Protein AF-A0A699T9J9-F1 (afdb_monomer)

Sequence (147 aa):
MLPIDPTLLTPRHQGGPVYWIAEDETTNAVIGSVMGLNHQKAFNDPENGSSLWCLAVDPQCTRPGVGEVLVLKAAGLELPVQQLAGNADDNLAFLDEHQRVVVKPVDGEQGQGVAVDLRTIDDVQAAVERARQFDSRVLLESFHEGL

Radius of gyration: 19.1 Å; Cα contacts (8 Å, |Δi|>4): 261; chains: 1; bounding box: 40×27×59 Å

pLDDT: mean 89.14, std 6.98, range [49.84, 97.88]

InterPro domains:
  IPR016181 Acyl-CoA N-acyltransferase [SSF55729] (14-74)

Mean predicted aligned error: 7.3 Å

Nearest PDB structures (foldseek):
  8evy-assembly1_B  TM=8.316E-01  e=3.819E-04  Pseudomonas aeruginosa PAO1
  5d8d-assembly3_D  TM=7.985E-01  e=4.324E-04  Acinetobacter baumannii ACICU
  1kj9-assembly1_B  TM=7.378E-01  e=2.780E-03  Escherichia coli
  1kji-assembly1_B  TM=7.159E-01  e=3.147E-03  Escherichia coli
  1gsa-assembly1_A  TM=4.170E-01  e=7.980E-03  Escherichia coli B

Foldseek 3Di:
DDDDDVVPADDVVQQGKDKDWDADPVPRDGFWIKIKGFCCSNPNDPVRDMDIDDTDGHPPDPDFCPSVCRVCVSSVHDFWDKDKDDDLVVQVVVCVVQQFKWKAASPDDPCQLIDGRDRDSVVVVVSNVRRCVVPVIMMITRHDDDD

Secondary structure (DSSP, 8-state):
-PPP-GGG---GGGT--EEEEEE-TTT--EEEEEEEEEHHHHH--TT--EEEEEEEE-TT---TTHHHHHHHHHTT-----EEE--SHHHHHHHHHHHSSEEEEETT-STTTT-EEEE-SHHHHHHHHHHHTTT-S-EEEEE-----

Structure (mmCIF, N/CA/C/O backbone):
data_AF-A0A699T9J9-F1
#
_entry.id   AF-A0A699T9J9-F1
#
loop_
_atom_site.group_PDB
_atom_site.id
_atom_site.type_symbol
_atom_site.label_atom_id
_atom_site.label_alt_id
_atom_site.label_comp_id
_atom_site.label_asym_id
_atom_site.label_entity_id
_atom_site.label_seq_id
_atom_site.pdbx_PDB_ins_code
_atom_site.Cartn_x
_atom_site.Cartn_y
_atom_site.Cartn_z
_atom_site.occupancy
_atom_site.B_iso_or_equiv
_atom_site.auth_seq_id
_atom_site.auth_comp_id
_atom_site.auth_asym_id
_atom_site.auth_atom_id
_atom_site.pdbx_PDB_model_num
ATOM 1 N N . MET A 1 1 ? 1.882 13.861 -37.033 1.00 74.94 1 MET A N 1
ATOM 2 C CA . MET A 1 1 ? 2.432 12.692 -36.310 1.00 74.94 1 MET A CA 1
ATOM 3 C C . MET A 1 1 ? 3.945 12.756 -36.393 1.00 74.94 1 MET A C 1
ATOM 5 O O . MET A 1 1 ? 4.440 13.109 -37.457 1.00 74.94 1 MET A O 1
ATOM 9 N N . LEU A 1 2 ? 4.653 12.480 -35.295 1.00 81.56 2 LEU A N 1
ATOM 10 C CA . LEU A 1 2 ? 6.117 12.430 -35.280 1.00 81.56 2 LEU A CA 1
ATOM 11 C C . LEU A 1 2 ? 6.567 11.029 -35.742 1.00 81.56 2 LEU A C 1
ATOM 13 O O . LEU A 1 2 ? 6.006 10.051 -35.243 1.00 81.56 2 LEU A O 1
ATOM 17 N N . PRO A 1 3 ? 7.517 10.898 -36.683 1.00 90.81 3 PRO A N 1
ATOM 18 C CA . PRO A 1 3 ? 8.111 9.600 -36.986 1.00 90.81 3 PRO A CA 1
ATOM 19 C C . PRO A 1 3 ? 8.852 9.054 -35.758 1.00 90.81 3 PRO A C 1
ATOM 21 O O . PRO A 1 3 ? 9.470 9.814 -35.014 1.00 90.81 3 PRO A O 1
ATOM 24 N N . ILE A 1 4 ? 8.774 7.739 -35.555 1.00 91.88 4 ILE A N 1
ATOM 25 C CA . ILE A 1 4 ? 9.497 7.037 -34.489 1.00 91.88 4 ILE A CA 1
ATOM 26 C C . ILE A 1 4 ? 10.843 6.516 -34.997 1.00 91.88 4 ILE A C 1
ATOM 28 O O . ILE A 1 4 ? 10.990 6.235 -36.187 1.00 91.88 4 ILE A O 1
ATOM 32 N N . ASP A 1 5 ? 11.781 6.308 -34.077 1.00 91.44 5 ASP A N 1
ATOM 33 C CA . ASP A 1 5 ? 12.958 5.466 -34.287 1.00 91.44 5 ASP A CA 1
ATOM 34 C C . ASP A 1 5 ? 12.733 4.119 -33.574 1.00 91.44 5 ASP A C 1
ATOM 36 O O . ASP A 1 5 ? 12.781 4.070 -32.342 1.00 91.44 5 ASP A O 1
ATOM 40 N N . PRO A 1 6 ? 12.468 3.020 -34.306 1.00 89.19 6 PRO A N 1
ATOM 41 C CA . PRO A 1 6 ? 12.219 1.711 -33.705 1.00 89.19 6 PRO A CA 1
ATOM 42 C C . PRO A 1 6 ? 13.389 1.166 -32.878 1.00 89.19 6 PRO A C 1
ATOM 44 O O . PRO A 1 6 ? 13.170 0.295 -32.043 1.00 89.19 6 PRO A O 1
ATOM 47 N N . THR A 1 7 ? 14.615 1.653 -33.096 1.00 89.75 7 THR A N 1
ATOM 48 C CA . THR A 1 7 ? 15.804 1.193 -32.360 1.00 89.75 7 THR A CA 1
ATOM 49 C C . THR A 1 7 ? 15.862 1.726 -30.929 1.00 89.75 7 THR A C 1
ATOM 51 O O . THR A 1 7 ? 16.535 1.140 -30.085 1.00 89.75 7 THR A O 1
ATOM 54 N N . LEU A 1 8 ? 15.116 2.797 -30.638 1.00 83.12 8 LEU A N 1
ATOM 55 C CA . LEU A 1 8 ? 15.006 3.409 -29.312 1.00 83.12 8 LEU A CA 1
ATOM 56 C C . LEU A 1 8 ? 13.772 2.926 -28.533 1.00 83.12 8 LEU A C 1
ATOM 58 O O . LEU A 1 8 ? 13.454 3.475 -27.478 1.00 83.12 8 LEU A O 1
ATOM 62 N N . LEU A 1 9 ? 13.045 1.932 -29.052 1.00 86.06 9 LEU A N 1
ATOM 63 C CA . LEU A 1 9 ? 11.824 1.416 -28.441 1.00 86.06 9 LEU A CA 1
ATOM 64 C C . LEU A 1 9 ? 12.040 0.020 -27.867 1.00 86.06 9 LEU A C 1
ATOM 66 O O . LEU A 1 9 ? 12.393 -0.912 -28.586 1.00 86.06 9 LEU A O 1
ATOM 70 N N . THR A 1 10 ? 11.718 -0.144 -26.585 1.00 86.25 10 THR A N 1
ATOM 71 C CA . THR A 1 10 ? 11.675 -1.455 -25.932 1.00 86.25 10 THR A CA 1
ATOM 72 C C . THR A 1 10 ? 10.249 -2.013 -25.998 1.00 86.25 10 THR A C 1
ATOM 74 O O . THR A 1 10 ? 9.330 -1.411 -25.434 1.00 86.25 10 THR A O 1
ATOM 77 N N . PRO A 1 11 ? 10.009 -3.158 -26.662 1.00 88.88 11 PRO A N 1
ATOM 78 C CA . PRO A 1 11 ? 8.702 -3.807 -26.657 1.00 88.88 11 PRO A CA 1
ATOM 79 C C . PRO A 1 11 ? 8.298 -4.272 -25.252 1.00 88.88 11 PRO A C 1
ATOM 81 O O . PRO A 1 11 ? 9.140 -4.713 -24.472 1.00 88.88 11 PRO A O 1
ATOM 84 N N . ARG A 1 12 ? 6.993 -4.297 -24.946 1.00 85.50 12 ARG A N 1
ATOM 85 C CA . ARG A 1 12 ? 6.469 -4.757 -23.639 1.00 85.50 12 ARG A CA 1
ATOM 86 C C . ARG A 1 12 ? 7.024 -6.118 -23.200 1.00 85.50 12 ARG A C 1
ATOM 88 O O . ARG A 1 12 ? 7.397 -6.292 -22.047 1.00 85.50 12 ARG A O 1
ATOM 95 N N . HIS A 1 13 ? 7.077 -7.088 -24.113 1.00 86.75 13 HIS A N 1
ATOM 96 C CA . HIS A 1 13 ? 7.557 -8.443 -23.808 1.00 86.75 13 HIS A CA 1
ATOM 97 C C . HIS A 1 13 ? 9.069 -8.508 -23.516 1.00 86.75 13 HIS A C 1
ATOM 99 O O . HIS A 1 13 ? 9.542 -9.528 -23.031 1.00 86.75 13 HIS A O 1
ATOM 105 N N . GLN A 1 14 ? 9.804 -7.425 -23.781 1.00 87.25 14 GLN A N 1
ATOM 106 C CA . GLN A 1 14 ? 11.227 -7.246 -23.474 1.00 87.25 14 GLN A CA 1
ATOM 107 C C . GLN A 1 14 ? 11.437 -6.221 -22.346 1.00 87.25 14 GLN A C 1
ATOM 109 O O . GLN A 1 14 ? 12.500 -5.627 -22.243 1.00 87.25 14 GLN A O 1
ATOM 114 N N . GLY A 1 15 ? 10.416 -5.967 -21.520 1.00 85.00 15 GLY A N 1
ATOM 115 C CA . GLY A 1 15 ? 10.524 -5.037 -20.392 1.00 85.00 15 GLY A CA 1
ATOM 116 C C . GLY A 1 15 ? 10.202 -3.580 -20.723 1.00 85.00 15 GLY A C 1
ATOM 117 O O . GLY A 1 15 ? 10.489 -2.709 -19.911 1.00 85.00 15 GLY A O 1
ATOM 118 N N . GLY A 1 16 ? 9.596 -3.302 -21.880 1.00 88.69 16 GLY A N 1
ATOM 119 C CA . GLY A 1 16 ? 9.082 -1.972 -22.206 1.00 88.69 16 GLY A CA 1
ATOM 120 C C . GLY A 1 16 ? 7.970 -1.483 -21.263 1.00 88.69 16 GLY A C 1
ATOM 121 O O . GLY A 1 16 ? 7.492 -2.248 -20.420 1.00 88.69 16 GLY A O 1
ATOM 122 N N . PRO A 1 17 ? 7.518 -0.224 -21.419 1.00 89.00 17 PRO A N 1
ATOM 123 C CA . PRO A 1 17 ? 6.529 0.382 -20.532 1.00 89.00 17 PRO A CA 1
ATOM 124 C C . PRO A 1 17 ? 5.228 -0.425 -20.423 1.00 89.00 17 PRO A C 1
ATOM 126 O O . PRO A 1 17 ? 4.731 -0.984 -21.406 1.00 89.00 17 PRO A O 1
ATOM 129 N N . VAL A 1 18 ? 4.653 -0.448 -19.222 1.00 89.19 18 VAL A N 1
ATOM 130 C CA . VAL A 1 18 ? 3.378 -1.103 -18.906 1.00 89.19 18 VAL A CA 1
ATOM 131 C C . VAL A 1 18 ? 2.421 -0.132 -18.230 1.00 89.19 18 VAL A C 1
ATOM 133 O O . VAL A 1 18 ? 2.845 0.736 -17.473 1.00 89.19 18 VAL A O 1
ATOM 136 N N . TYR A 1 19 ? 1.125 -0.304 -18.480 1.00 88.25 19 TYR A N 1
ATOM 137 C CA . TYR A 1 19 ? 0.072 0.389 -17.745 1.00 88.25 19 TYR A CA 1
ATOM 138 C C . TYR A 1 19 ? -0.459 -0.515 -16.641 1.00 88.25 19 TYR A C 1
ATOM 140 O O . TYR A 1 19 ? -0.817 -1.666 -16.895 1.00 88.25 19 TYR A O 1
ATOM 148 N N . TRP A 1 20 ? -0.524 0.037 -15.439 1.00 88.88 20 TRP A N 1
ATOM 149 C CA . 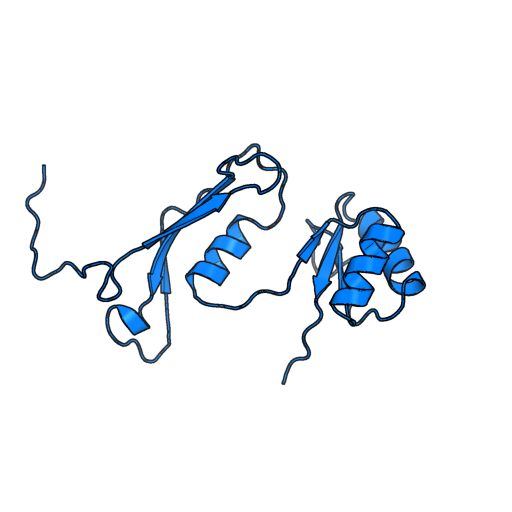TRP A 1 20 ? -1.219 -0.534 -14.300 1.00 88.88 20 TRP A CA 1
ATOM 150 C C . TRP A 1 20 ? -2.497 0.257 -14.078 1.00 88.88 20 TRP A C 1
ATOM 152 O O . TRP A 1 20 ? -2.487 1.488 -14.134 1.00 88.88 20 TRP A O 1
ATOM 162 N N . ILE A 1 21 ? -3.587 -0.461 -13.846 1.00 90.44 21 ILE A N 1
ATOM 163 C CA . ILE A 1 21 ? -4.906 0.102 -13.582 1.00 90.44 21 ILE A CA 1
ATOM 164 C C . ILE A 1 21 ? -5.345 -0.434 -12.224 1.00 90.44 21 ILE A C 1
ATOM 166 O O . ILE A 1 21 ? -5.240 -1.634 -11.976 1.00 90.44 21 ILE A O 1
ATOM 170 N N . ALA A 1 22 ? -5.791 0.463 -11.351 1.00 90.75 22 ALA A N 1
ATOM 171 C CA . ALA A 1 22 ? -6.466 0.106 -10.116 1.00 90.75 22 ALA A CA 1
ATOM 172 C C . ALA A 1 22 ? -7.970 0.082 -10.379 1.00 90.75 22 ALA A C 1
ATOM 174 O O . ALA A 1 22 ? -8.539 1.065 -10.860 1.00 90.75 22 ALA A O 1
ATOM 175 N N . GLU A 1 23 ? -8.594 -1.038 -10.044 1.00 90.88 23 GLU A N 1
ATOM 176 C CA . GLU A 1 23 ? -10.032 -1.248 -10.136 1.00 90.88 23 GLU A CA 1
ATOM 177 C C . GLU A 1 23 ? -10.582 -1.507 -8.734 1.00 90.88 23 GLU A C 1
ATOM 179 O O . GLU A 1 23 ? -9.984 -2.229 -7.937 1.00 90.88 23 GLU A O 1
ATOM 184 N N . ASP A 1 24 ? -11.703 -0.873 -8.415 1.00 86.69 24 ASP A N 1
ATOM 185 C CA . ASP A 1 24 ? -12.440 -1.133 -7.190 1.00 86.69 24 ASP A CA 1
ATOM 186 C C . ASP A 1 24 ? -13.203 -2.456 -7.328 1.00 86.69 24 ASP A C 1
ATOM 188 O O . ASP A 1 24 ? -14.139 -2.551 -8.115 1.00 86.69 24 ASP A O 1
ATOM 192 N N . GLU A 1 25 ? -12.847 -3.468 -6.539 1.00 83.12 25 GLU A N 1
ATOM 193 C CA . GLU A 1 25 ? -13.444 -4.811 -6.641 1.00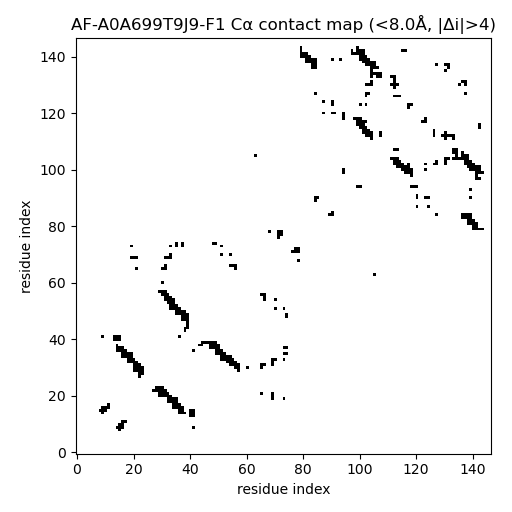 83.12 25 GLU A CA 1
ATOM 194 C C . GLU A 1 25 ? -14.950 -4.859 -6.329 1.00 83.12 25 GLU A C 1
ATOM 196 O O . GLU A 1 25 ? -15.642 -5.800 -6.710 1.00 83.12 25 GLU A O 1
ATOM 201 N N . THR A 1 26 ? -15.483 -3.865 -5.613 1.00 84.50 26 THR A N 1
ATOM 202 C CA . THR A 1 26 ? -16.900 -3.828 -5.224 1.00 84.50 26 THR A CA 1
ATOM 203 C C . THR A 1 26 ? -17.766 -3.213 -6.320 1.00 84.50 26 THR A C 1
ATOM 205 O O . THR A 1 26 ? -18.906 -3.629 -6.525 1.00 84.50 26 THR A O 1
ATOM 208 N N . THR A 1 27 ? -17.241 -2.211 -7.023 1.00 88.06 27 THR A N 1
ATOM 209 C CA . THR A 1 27 ? -17.984 -1.420 -8.016 1.00 88.06 27 THR A CA 1
ATOM 210 C C . THR A 1 27 ? -17.540 -1.673 -9.457 1.00 88.06 27 THR A C 1
ATOM 212 O O . THR A 1 27 ? -18.262 -1.296 -10.379 1.00 88.06 27 THR A O 1
ATOM 215 N N . ASN A 1 28 ? -16.392 -2.324 -9.663 1.00 89.38 28 ASN A N 1
ATOM 216 C CA . ASN A 1 28 ? -15.668 -2.450 -10.935 1.00 89.38 28 ASN A CA 1
ATOM 217 C C . ASN A 1 28 ? -15.280 -1.091 -11.555 1.00 89.38 28 ASN A C 1
ATOM 219 O O . ASN A 1 28 ? -15.056 -0.970 -12.761 1.00 89.38 28 ASN A O 1
ATOM 223 N N . ALA A 1 29 ? -15.248 -0.026 -10.748 1.00 90.56 29 ALA A N 1
ATOM 224 C CA . ALA A 1 29 ? -14.831 1.289 -11.208 1.00 90.56 29 ALA A CA 1
ATOM 225 C C . ALA A 1 29 ? -13.304 1.348 -11.315 1.00 90.56 29 ALA A C 1
ATOM 227 O O . ALA A 1 29 ? -12.590 0.949 -10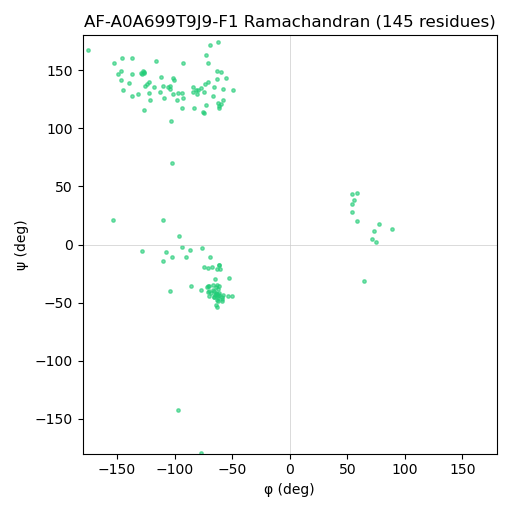.396 1.00 90.56 29 ALA A O 1
ATOM 228 N N . VAL A 1 30 ? -12.791 1.905 -12.413 1.00 91.94 30 VAL A N 1
ATOM 229 C CA . VAL A 1 30 ? -11.367 2.238 -12.519 1.00 91.94 30 VAL A CA 1
ATOM 230 C C . VAL A 1 30 ? -11.093 3.472 -11.667 1.00 91.94 30 VAL A C 1
ATOM 232 O O . VAL A 1 30 ? -11.556 4.562 -11.986 1.00 91.94 30 VAL A O 1
ATOM 235 N N . ILE A 1 31 ? -10.321 3.293 -10.600 1.00 93.75 31 ILE A N 1
ATOM 236 C CA . ILE A 1 31 ? -10.066 4.314 -9.574 1.00 93.75 31 ILE A CA 1
ATOM 237 C C . ILE A 1 31 ? -8.654 4.896 -9.639 1.00 93.75 31 ILE A C 1
ATOM 239 O O . ILE A 1 31 ? -8.340 5.854 -8.935 1.00 93.75 31 ILE A O 1
ATOM 243 N N . GLY A 1 32 ? -7.783 4.352 -10.486 1.00 92.44 32 GLY A N 1
ATOM 244 C CA . GLY A 1 32 ? -6.462 4.921 -10.697 1.00 92.44 32 GLY A CA 1
ATOM 245 C C . GLY A 1 32 ? -5.671 4.227 -11.790 1.00 92.44 32 GLY A C 1
ATOM 246 O O . GLY A 1 32 ? -6.020 3.145 -12.258 1.00 92.44 32 GLY A O 1
ATOM 247 N N . SER A 1 33 ? -4.583 4.862 -12.207 1.00 93.81 33 SER A N 1
ATOM 248 C CA . SER A 1 33 ? -3.640 4.275 -13.151 1.00 93.81 33 SER A CA 1
ATOM 249 C C . SER A 1 33 ? -2.236 4.833 -12.973 1.00 93.81 33 SER A C 1
ATOM 251 O O . SER A 1 33 ? -2.051 5.943 -12.473 1.00 93.81 33 SER A O 1
ATOM 253 N N . VAL A 1 34 ? -1.243 4.057 -13.399 1.00 93.38 34 VAL A N 1
ATOM 254 C CA . VAL A 1 34 ? 0.145 4.502 -13.531 1.00 93.38 34 VAL A CA 1
ATOM 255 C C . VAL A 1 34 ? 0.803 3.788 -14.707 1.00 93.38 34 VAL A C 1
ATOM 257 O O . VAL A 1 34 ? 0.564 2.604 -14.945 1.00 93.38 34 VAL A O 1
ATOM 260 N N . MET A 1 35 ? 1.646 4.497 -15.453 1.00 89.75 35 MET A N 1
ATOM 261 C CA . MET A 1 35 ? 2.548 3.879 -16.420 1.00 89.75 35 MET A CA 1
ATOM 262 C C . MET A 1 35 ? 3.896 3.633 -15.748 1.00 89.75 35 MET A C 1
ATOM 264 O O . MET A 1 35 ? 4.458 4.552 -15.157 1.00 89.75 35 MET A O 1
ATOM 268 N N . GLY A 1 36 ? 4.429 2.419 -15.858 1.00 88.94 36 GLY A N 1
ATOM 269 C CA . GLY A 1 36 ? 5.706 2.045 -15.260 1.00 88.94 36 GLY A CA 1
ATOM 270 C C . GLY A 1 36 ? 6.688 1.436 -16.251 1.00 88.94 36 GLY A C 1
ATOM 271 O O . GLY A 1 36 ? 6.294 0.748 -17.192 1.00 88.94 36 GLY A O 1
ATOM 272 N N . LEU A 1 37 ? 7.975 1.672 -16.010 1.00 88.56 37 LEU A N 1
ATOM 273 C CA . LEU A 1 37 ? 9.099 1.026 -16.679 1.00 88.56 37 LEU A CA 1
ATOM 274 C C . LEU A 1 37 ? 10.027 0.439 -15.616 1.00 88.56 37 LEU A C 1
ATOM 276 O O . LEU A 1 37 ? 10.627 1.182 -14.841 1.00 88.56 37 LEU A O 1
ATOM 280 N N . ASN A 1 38 ? 10.155 -0.884 -15.603 1.00 85.75 38 ASN A N 1
ATOM 281 C CA . ASN A 1 38 ? 11.081 -1.579 -14.718 1.00 85.75 38 ASN A CA 1
ATOM 282 C C . ASN A 1 38 ? 12.482 -1.574 -15.348 1.00 85.75 38 ASN A C 1
ATOM 284 O O . ASN A 1 38 ? 12.674 -2.136 -16.428 1.00 85.75 38 ASN A O 1
ATOM 288 N N . HIS A 1 39 ? 13.452 -0.937 -14.692 1.00 88.88 39 HIS A N 1
ATOM 289 C CA . HIS A 1 39 ? 14.782 -0.702 -15.264 1.00 88.88 39 HIS A CA 1
ATOM 290 C C . HIS A 1 39 ? 15.607 -1.981 -15.377 1.00 88.88 39 HIS A C 1
ATOM 292 O O . HIS A 1 39 ? 16.300 -2.183 -16.375 1.00 88.88 39 HIS A O 1
ATOM 298 N N . GLN A 1 40 ? 15.463 -2.892 -14.411 1.00 87.75 40 GLN A N 1
ATOM 299 C CA . GLN A 1 40 ? 16.110 -4.201 -14.458 1.00 87.75 40 GLN A CA 1
ATOM 300 C C . GLN A 1 40 ? 15.682 -4.980 -15.714 1.00 87.75 40 GLN A C 1
ATOM 302 O O . GLN A 1 40 ? 16.524 -5.470 -16.462 1.00 87.75 40 GLN A O 1
ATOM 307 N N . LYS A 1 41 ? 14.379 -5.048 -16.005 1.00 85.31 41 LYS A N 1
ATOM 308 C CA . LYS A 1 41 ? 13.863 -5.746 -17.193 1.00 85.31 41 LYS A CA 1
ATOM 309 C C . LYS A 1 41 ? 14.157 -5.003 -18.494 1.00 85.31 41 LYS A C 1
ATOM 311 O O . LYS A 1 41 ? 14.391 -5.655 -19.504 1.00 85.31 41 LYS A O 1
ATOM 316 N N . ALA A 1 42 ? 14.115 -3.671 -18.479 1.00 86.81 42 ALA A N 1
ATOM 317 C CA . ALA A 1 42 ? 14.271 -2.858 -19.681 1.00 86.81 42 ALA A CA 1
ATOM 318 C C . ALA A 1 42 ? 15.730 -2.740 -20.151 1.00 86.81 42 ALA A C 1
ATOM 320 O O . ALA A 1 42 ? 15.975 -2.727 -21.356 1.00 86.81 42 ALA A O 1
ATOM 321 N N . PHE A 1 43 ? 16.686 -2.617 -19.222 1.00 87.31 43 PHE A N 1
ATOM 322 C CA . PHE A 1 43 ? 18.099 -2.372 -19.540 1.00 87.31 43 PHE A CA 1
ATOM 323 C C . PHE A 1 43 ? 19.094 -2.890 -18.480 1.00 87.31 43 PHE A C 1
ATOM 325 O O . PHE A 1 43 ? 20.247 -2.465 -18.468 1.00 87.31 43 PHE A O 1
ATOM 332 N N . ASN A 1 44 ? 18.688 -3.848 -17.635 1.00 88.62 44 ASN A N 1
ATOM 333 C CA . ASN A 1 44 ? 19.544 -4.534 -16.655 1.00 88.62 44 ASN A CA 1
ATOM 334 C C . ASN A 1 44 ? 20.228 -3.597 -15.644 1.00 88.62 44 ASN A C 1
ATOM 336 O O . ASN A 1 44 ? 21.419 -3.727 -15.358 1.00 88.62 44 ASN A O 1
ATOM 340 N N . ASP A 1 45 ? 19.458 -2.646 -15.118 1.00 87.19 45 ASP A N 1
ATOM 341 C CA . ASP A 1 45 ? 19.904 -1.723 -14.075 1.00 87.19 45 ASP A CA 1
ATOM 342 C C . ASP A 1 45 ? 20.339 -2.456 -12.785 1.00 87.19 45 ASP A C 1
ATOM 344 O O . ASP A 1 45 ? 19.517 -3.163 -12.190 1.00 87.19 45 ASP A O 1
ATOM 348 N N . PRO A 1 46 ? 21.600 -2.296 -12.328 1.00 88.56 46 PRO A N 1
ATOM 349 C CA . PRO A 1 46 ? 22.104 -2.940 -11.114 1.00 88.56 46 PRO A CA 1
ATOM 350 C C . PRO A 1 46 ? 21.456 -2.421 -9.823 1.00 88.56 46 PRO A C 1
ATOM 352 O O . PRO A 1 46 ? 21.521 -3.109 -8.805 1.00 88.56 46 PRO A O 1
ATOM 355 N N . GLU A 1 47 ? 20.836 -1.239 -9.848 1.00 89.25 47 GLU A N 1
ATOM 356 C CA . GLU A 1 47 ? 20.159 -0.652 -8.685 1.00 89.25 47 GLU A CA 1
ATOM 357 C C . GLU A 1 47 ? 18.698 -1.114 -8.552 1.00 89.25 47 GLU A C 1
ATOM 359 O O . GLU A 1 47 ? 18.047 -0.827 -7.550 1.00 89.25 47 GLU A O 1
ATOM 364 N N . ASN A 1 48 ? 18.192 -1.892 -9.520 1.00 83.31 48 ASN A N 1
ATOM 365 C CA . ASN A 1 48 ? 16.805 -2.368 -9.588 1.00 83.31 48 ASN A CA 1
ATOM 366 C C . ASN A 1 48 ? 15.765 -1.230 -9.559 1.00 83.31 48 ASN A C 1
ATOM 368 O O . ASN A 1 48 ? 14.700 -1.360 -8.952 1.00 83.31 48 ASN A O 1
ATOM 372 N N . GLY A 1 49 ? 16.062 -0.119 -10.233 1.00 84.88 49 GLY A N 1
ATOM 373 C CA . GLY A 1 49 ? 15.204 1.051 -10.309 1.00 84.88 49 GLY A CA 1
ATOM 374 C C . GLY A 1 49 ? 13.922 0.849 -11.119 1.00 84.88 49 GLY A C 1
ATOM 375 O O . GLY A 1 49 ? 13.679 -0.164 -11.791 1.00 84.88 49 GLY A O 1
ATOM 376 N N . SER A 1 50 ? 13.052 1.855 -11.052 1.00 87.69 50 SER A N 1
ATOM 377 C CA . SER A 1 50 ? 11.853 1.959 -11.882 1.00 87.69 50 SER A CA 1
ATOM 378 C C . SER A 1 50 ? 11.509 3.423 -12.150 1.00 87.69 50 SER A C 1
ATOM 380 O O . SER A 1 50 ? 11.721 4.290 -11.304 1.00 87.69 50 SER A O 1
ATOM 382 N N . SER A 1 51 ? 10.949 3.707 -13.326 1.00 87.44 51 SER A N 1
ATOM 383 C CA . SER A 1 51 ? 10.368 5.015 -13.648 1.00 87.44 51 SER A CA 1
ATOM 384 C C . SER A 1 51 ? 8.859 4.905 -13.749 1.00 87.44 51 SER A C 1
ATOM 386 O O . SER A 1 51 ? 8.344 3.970 -14.362 1.00 87.44 51 SER A O 1
ATOM 388 N N . LEU A 1 52 ? 8.163 5.880 -13.171 1.00 87.31 52 LEU A N 1
ATOM 389 C CA . LEU A 1 52 ? 6.710 5.944 -13.147 1.00 87.31 52 LEU A CA 1
ATOM 390 C C . LEU A 1 52 ? 6.249 7.283 -13.718 1.00 87.31 52 LEU A C 1
ATOM 392 O O . LEU A 1 52 ? 6.802 8.332 -13.391 1.00 87.31 52 LEU A O 1
ATOM 396 N N . TRP A 1 53 ? 5.224 7.243 -14.561 1.00 86.88 53 TRP A N 1
ATOM 397 C CA . TRP A 1 53 ? 4.623 8.421 -15.178 1.00 86.88 53 TRP A CA 1
ATOM 398 C C . TRP A 1 53 ? 3.106 8.328 -15.154 1.00 86.88 53 TRP A C 1
ATOM 400 O O . TRP A 1 53 ? 2.532 7.244 -15.044 1.00 86.88 53 TRP A O 1
ATOM 410 N N . CYS A 1 54 ? 2.465 9.486 -15.315 1.00 89.31 54 CYS A N 1
ATOM 411 C CA . CYS A 1 54 ? 1.013 9.592 -15.441 1.00 89.31 54 CYS A CA 1
ATOM 412 C C . CYS A 1 54 ? 0.257 8.927 -14.278 1.00 89.31 54 CYS A C 1
ATOM 414 O O . CYS A 1 54 ? -0.812 8.368 -14.502 1.00 89.31 54 CYS A O 1
ATOM 416 N N . LEU A 1 55 ? 0.808 8.976 -13.055 1.00 89.88 55 LEU A N 1
ATOM 417 C CA . LEU A 1 55 ? 0.079 8.545 -11.866 1.00 89.88 55 LEU A CA 1
ATOM 418 C C . LEU A 1 55 ? -1.159 9.429 -11.710 1.00 89.88 55 LEU A C 1
ATOM 420 O O . LEU A 1 55 ? -1.044 10.647 -11.568 1.00 89.88 55 LEU A O 1
ATOM 424 N N . ALA A 1 56 ? -2.327 8.806 -11.742 1.00 89.75 56 ALA A N 1
ATOM 425 C CA . ALA A 1 56 ? -3.605 9.471 -11.571 1.00 89.75 56 ALA A CA 1
ATOM 426 C C . ALA A 1 56 ? -4.517 8.603 -10.706 1.00 89.75 56 ALA A C 1
ATOM 428 O O . ALA A 1 56 ? -4.565 7.386 -10.877 1.00 89.75 56 ALA A O 1
ATOM 429 N N . VAL A 1 57 ? -5.247 9.242 -9.798 1.00 91.62 57 VAL A N 1
ATOM 430 C CA . VAL A 1 57 ? -6.284 8.626 -8.966 1.00 91.62 57 VAL A CA 1
ATOM 431 C C . VAL A 1 57 ? -7.577 9.384 -9.233 1.00 91.62 57 VAL A C 1
ATOM 433 O O . VAL A 1 57 ? -7.546 10.606 -9.398 1.00 91.62 57 VAL A O 1
ATOM 436 N N . ASP A 1 58 ? -8.693 8.666 -9.325 1.00 91.06 58 ASP A N 1
ATOM 437 C CA . ASP A 1 58 ? -10.010 9.279 -9.474 1.00 91.06 58 ASP A CA 1
ATOM 438 C C . ASP A 1 58 ? -10.256 10.233 -8.285 1.00 91.06 58 ASP A C 1
ATOM 440 O O . ASP A 1 58 ? -10.154 9.803 -7.133 1.00 91.06 58 ASP A O 1
ATOM 444 N N . PRO A 1 59 ? -10.567 11.524 -8.516 1.00 85.19 59 PRO A N 1
ATOM 445 C CA . PRO A 1 59 ? -10.829 12.475 -7.436 1.00 85.19 59 PRO A CA 1
ATOM 446 C C . PRO A 1 59 ? -12.034 12.102 -6.560 1.00 85.19 59 PRO A C 1
ATOM 448 O O . PRO A 1 59 ? -12.170 12.636 -5.462 1.00 85.19 59 PRO A O 1
ATOM 451 N N . GLN A 1 60 ? -12.920 11.225 -7.034 1.00 86.19 60 GLN A N 1
ATOM 452 C CA . GLN A 1 60 ? -14.059 10.698 -6.282 1.00 86.19 60 GLN A CA 1
ATOM 453 C C . GLN A 1 60 ? -13.742 9.374 -5.571 1.00 86.19 60 GLN A C 1
ATOM 455 O O . GLN A 1 60 ? -14.596 8.847 -4.857 1.00 86.19 60 GLN A O 1
ATOM 460 N N . CYS A 1 61 ? -12.531 8.833 -5.738 1.00 85.38 61 CYS A N 1
ATOM 461 C CA . CYS A 1 61 ? -12.116 7.596 -5.096 1.00 85.38 61 CYS A CA 1
ATOM 462 C C . CYS A 1 61 ? -12.123 7.742 -3.570 1.00 85.38 61 CYS A C 1
ATOM 464 O O . CYS A 1 61 ? -11.410 8.563 -2.995 1.00 85.38 61 CYS A O 1
ATOM 466 N N . THR A 1 62 ? -12.895 6.889 -2.899 1.00 81.38 62 THR A N 1
ATOM 467 C CA . THR A 1 62 ? -12.944 6.826 -1.432 1.00 81.38 62 THR A CA 1
ATOM 468 C C . THR A 1 62 ? -11.930 5.844 -0.845 1.00 81.38 62 THR A C 1
ATOM 470 O O . THR A 1 62 ? -11.711 5.854 0.370 1.00 81.38 62 THR A O 1
ATOM 473 N N . ARG A 1 63 ? -11.298 5.009 -1.689 1.00 82.25 63 ARG A N 1
ATOM 474 C CA . ARG A 1 63 ? -10.268 4.047 -1.277 1.00 82.25 63 ARG A CA 1
ATOM 475 C C . ARG A 1 63 ? -8.978 4.802 -0.940 1.00 82.25 63 ARG A C 1
ATOM 477 O O . ARG A 1 63 ? -8.435 5.486 -1.812 1.00 82.25 63 ARG A O 1
ATOM 484 N N . PRO A 1 64 ? -8.475 4.698 0.296 1.00 81.31 64 PRO A N 1
ATOM 485 C CA . PRO A 1 64 ? -7.203 5.304 0.657 1.00 81.31 64 PRO A CA 1
ATOM 486 C C . PRO A 1 64 ? -6.023 4.572 0.007 1.00 81.31 64 PRO A C 1
ATOM 488 O O . PRO A 1 64 ? -6.127 3.400 -0.344 1.00 81.31 64 PRO A O 1
ATOM 491 N N . GLY A 1 65 ? -4.897 5.269 -0.163 1.00 83.50 65 GLY A N 1
ATOM 492 C CA . GLY A 1 65 ? -3.625 4.647 -0.551 1.00 83.50 65 GLY A CA 1
ATOM 493 C C . GLY A 1 65 ? -3.517 4.141 -1.997 1.00 83.50 65 GLY A C 1
ATOM 494 O O . GLY A 1 65 ? -2.489 3.571 -2.349 1.00 83.50 65 GLY A O 1
ATOM 495 N N . VAL A 1 66 ? -4.509 4.363 -2.872 1.00 87.19 66 VAL A N 1
ATOM 496 C CA . VAL A 1 66 ? -4.494 3.854 -4.267 1.00 87.19 66 VAL A CA 1
ATOM 497 C C . VAL A 1 66 ? -3.221 4.246 -5.020 1.00 87.19 66 VAL A C 1
ATOM 499 O O . VAL A 1 66 ? -2.616 3.411 -5.691 1.00 87.19 66 VAL A O 1
ATOM 502 N N . GLY A 1 67 ? -2.792 5.505 -4.894 1.00 85.00 67 GLY A N 1
ATOM 503 C CA . GLY A 1 67 ? -1.584 5.990 -5.561 1.00 85.00 67 GLY A CA 1
ATOM 504 C C . GLY A 1 67 ? -0.313 5.300 -5.063 1.00 85.00 67 GLY A C 1
ATOM 505 O O . GLY A 1 67 ? 0.519 4.890 -5.868 1.00 85.00 67 GLY A O 1
ATOM 506 N N . GLU A 1 68 ? -0.194 5.120 -3.749 1.00 85.06 68 GLU A N 1
ATOM 507 C CA . GLU A 1 68 ? 0.925 4.417 -3.117 1.00 85.06 68 GLU A CA 1
ATOM 508 C C . GLU A 1 68 ? 0.972 2.949 -3.555 1.00 85.06 68 GLU A C 1
ATOM 510 O O . GLU A 1 68 ? 2.013 2.472 -4.010 1.00 85.06 68 GLU A O 1
ATOM 515 N N . VAL A 1 69 ? -0.172 2.259 -3.521 1.00 85.94 69 VAL A N 1
ATOM 516 C CA . VAL A 1 69 ? -0.281 0.862 -3.959 1.00 85.94 69 VAL A CA 1
ATOM 517 C C . VAL A 1 69 ? 0.129 0.713 -5.420 1.00 85.94 69 VAL A C 1
ATOM 519 O O . VAL A 1 69 ? 0.921 -0.173 -5.741 1.00 85.94 69 VAL A O 1
ATOM 522 N N . LEU A 1 70 ? -0.365 1.587 -6.303 1.00 86.94 70 LEU A N 1
ATOM 523 C CA . LEU A 1 70 ? -0.007 1.581 -7.722 1.00 86.94 70 LEU A CA 1
ATOM 524 C C . LEU A 1 70 ? 1.500 1.750 -7.927 1.00 86.94 70 LEU A C 1
ATOM 526 O O . LEU A 1 70 ? 2.095 1.011 -8.708 1.00 86.94 70 LEU A O 1
ATOM 530 N N . VAL A 1 71 ? 2.121 2.694 -7.219 1.00 85.44 71 VAL A N 1
ATOM 531 C CA . VAL A 1 71 ? 3.559 2.979 -7.313 1.00 85.44 71 VAL A CA 1
ATOM 532 C C . VAL A 1 71 ? 4.394 1.793 -6.840 1.00 85.44 71 VAL A C 1
ATOM 534 O O . VAL A 1 71 ? 5.270 1.325 -7.568 1.00 85.44 71 VAL A O 1
ATOM 537 N N . LEU A 1 72 ? 4.112 1.282 -5.643 1.00 82.81 72 LEU A N 1
ATOM 538 C CA . LEU A 1 72 ? 4.914 0.231 -5.024 1.00 82.81 72 LEU A CA 1
ATOM 539 C C . LEU A 1 72 ? 4.738 -1.108 -5.757 1.00 82.81 72 LEU A C 1
ATOM 541 O O . LEU A 1 72 ? 5.728 -1.783 -6.045 1.00 82.81 72 LEU A O 1
ATOM 545 N N . LYS A 1 73 ? 3.514 -1.447 -6.189 1.00 82.88 73 LYS A N 1
ATOM 546 C CA . LYS A 1 73 ? 3.272 -2.620 -7.050 1.00 82.88 73 LYS A CA 1
ATOM 547 C C . LYS A 1 73 ? 3.952 -2.482 -8.409 1.00 82.88 73 LYS A C 1
ATOM 549 O O . LYS A 1 73 ? 4.544 -3.449 -8.883 1.00 82.88 73 LYS A O 1
ATOM 554 N N . ALA A 1 74 ? 3.911 -1.301 -9.032 1.00 79.94 74 ALA A N 1
ATOM 555 C CA . ALA A 1 74 ? 4.594 -1.072 -10.306 1.00 79.94 74 ALA A CA 1
ATOM 556 C C . ALA A 1 74 ? 6.124 -1.184 -10.180 1.00 79.94 74 ALA A C 1
ATOM 558 O O . ALA A 1 74 ? 6.779 -1.617 -11.130 1.00 79.94 74 ALA A O 1
ATOM 559 N N . ALA A 1 75 ? 6.679 -0.867 -9.007 1.00 78.75 75 ALA A N 1
ATOM 560 C CA . ALA A 1 75 ? 8.083 -1.098 -8.666 1.00 78.75 75 ALA A CA 1
ATOM 561 C C . ALA A 1 75 ? 8.405 -2.572 -8.335 1.00 78.75 75 ALA A C 1
ATOM 563 O O . ALA A 1 75 ? 9.564 -2.915 -8.124 1.00 78.75 75 ALA A O 1
ATOM 564 N N . GLY A 1 76 ? 7.406 -3.462 -8.319 1.00 75.81 76 GLY A N 1
ATOM 565 C CA . GLY A 1 76 ? 7.583 -4.878 -7.996 1.00 75.81 76 GLY A CA 1
ATOM 566 C C . GLY A 1 76 ? 7.742 -5.160 -6.503 1.00 75.81 76 GLY A C 1
ATOM 567 O O . GLY A 1 76 ? 8.217 -6.235 -6.149 1.00 75.81 76 GLY A O 1
ATOM 568 N N . LEU A 1 77 ? 7.357 -4.218 -5.638 1.00 75.19 77 LEU A N 1
ATOM 569 C CA . LEU A 1 77 ? 7.383 -4.405 -4.194 1.00 75.19 77 LEU A CA 1
ATOM 570 C C . LEU A 1 77 ? 6.115 -5.126 -3.734 1.00 75.19 77 LEU A C 1
ATOM 572 O O . LEU A 1 77 ? 4.995 -4.813 -4.158 1.00 75.19 77 LEU A O 1
ATOM 576 N N . GLU A 1 78 ? 6.301 -6.100 -2.849 1.00 76.56 78 GLU A N 1
ATOM 577 C CA . GLU A 1 78 ? 5.192 -6.675 -2.104 1.00 76.56 78 GLU A CA 1
ATOM 578 C C . GLU A 1 78 ? 4.741 -5.686 -1.034 1.00 76.56 78 GLU A C 1
ATOM 580 O O . GLU A 1 78 ? 5.547 -5.019 -0.388 1.00 76.56 78 GLU A O 1
ATOM 585 N N . LEU A 1 79 ? 3.426 -5.569 -0.895 1.00 82.75 79 LEU A N 1
ATOM 586 C CA . LEU A 1 79 ? 2.797 -4.682 0.067 1.00 82.75 79 LEU A CA 1
ATOM 587 C C . LEU A 1 79 ? 2.123 -5.521 1.134 1.00 82.75 79 LEU A C 1
ATOM 589 O O . LEU A 1 79 ? 1.533 -6.548 0.776 1.00 82.75 79 LEU A O 1
ATOM 593 N N . PRO A 1 80 ? 2.130 -5.063 2.396 1.00 86.19 80 PRO A N 1
ATOM 594 C CA . PRO A 1 80 ? 1.223 -5.593 3.391 1.00 86.19 80 PRO A CA 1
ATOM 595 C C . PRO A 1 80 ? -0.204 -5.620 2.846 1.00 86.19 80 PRO A C 1
ATOM 597 O O . PRO A 1 80 ? -0.690 -4.642 2.270 1.00 86.19 80 PRO A O 1
ATOM 600 N N . VAL A 1 81 ? -0.878 -6.754 3.029 1.00 90.50 81 VAL A N 1
ATOM 601 C CA . VAL A 1 81 ? -2.329 -6.827 2.852 1.00 90.50 81 VAL A CA 1
ATOM 602 C C . VAL A 1 81 ? -2.954 -5.821 3.807 1.00 90.50 81 VAL A C 1
ATOM 604 O O . VAL A 1 81 ? -2.542 -5.750 4.968 1.00 90.50 81 VAL A O 1
ATOM 607 N N . GLN A 1 82 ? -3.908 -5.043 3.307 1.00 90.69 82 GLN A N 1
ATOM 608 C CA . GLN A 1 82 ? -4.554 -3.964 4.042 1.00 90.69 82 GLN A CA 1
ATOM 609 C C . GLN A 1 82 ? -6.063 -3.965 3.803 1.00 90.69 82 GLN A C 1
ATOM 611 O O . GLN A 1 82 ? -6.521 -4.270 2.701 1.00 90.69 82 GLN A O 1
ATOM 616 N N . GLN A 1 83 ? -6.829 -3.568 4.816 1.00 91.00 83 GLN A N 1
ATOM 617 C CA . GLN A 1 83 ? -8.266 -3.330 4.707 1.00 91.00 83 GLN A CA 1
ATOM 618 C C . GLN A 1 83 ? -8.710 -2.183 5.617 1.00 91.00 83 GLN A C 1
ATOM 620 O O . GLN A 1 83 ? -8.034 -1.841 6.586 1.00 91.00 83 GLN A O 1
ATOM 625 N N . LEU A 1 84 ? -9.878 -1.602 5.339 1.00 93.50 84 LEU A N 1
ATOM 626 C CA . LEU A 1 84 ? -10.514 -0.679 6.280 1.00 93.50 84 LEU A CA 1
ATOM 627 C C . LEU A 1 84 ? -11.046 -1.446 7.496 1.00 93.50 84 LEU A C 1
ATOM 629 O O . LEU A 1 84 ? -11.624 -2.520 7.351 1.00 93.50 84 LEU A O 1
ATOM 633 N N . ALA A 1 85 ? -10.888 -0.863 8.683 1.00 94.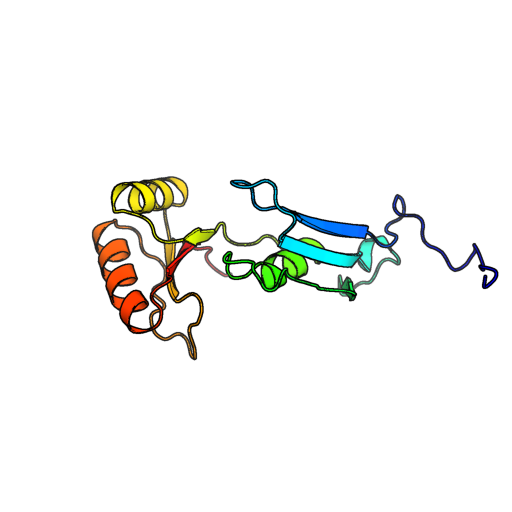94 85 ALA A N 1
ATOM 634 C CA . ALA A 1 85 ? -11.455 -1.385 9.918 1.00 94.94 85 ALA A CA 1
ATOM 635 C C . ALA A 1 85 ? -12.986 -1.430 9.822 1.00 94.94 85 ALA A C 1
ATOM 637 O O . ALA A 1 85 ? -13.639 -0.388 9.695 1.00 94.94 85 ALA A O 1
ATOM 638 N N . GLY A 1 86 ? -13.540 -2.637 9.905 1.00 93.19 86 GLY A N 1
ATOM 639 C CA . GLY A 1 86 ? -14.968 -2.911 9.830 1.00 93.19 86 GLY A CA 1
ATO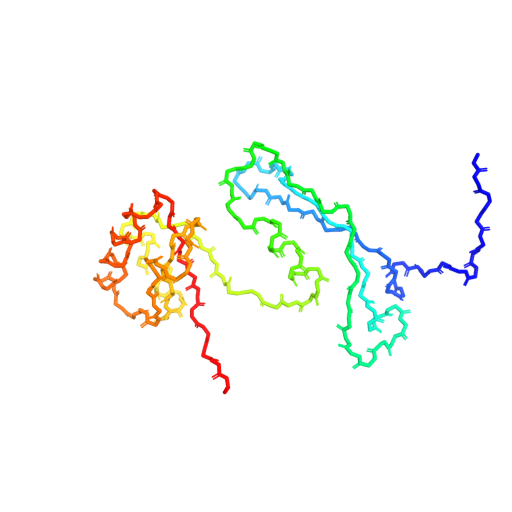M 640 C C . GLY A 1 86 ? -15.605 -3.056 11.209 1.00 93.19 86 GLY A C 1
ATOM 641 O O . GLY A 1 86 ? -15.277 -2.332 12.160 1.00 93.19 86 GLY A O 1
ATOM 642 N N . ASN A 1 87 ? -16.549 -3.991 11.303 1.00 95.06 87 ASN A N 1
ATOM 643 C CA . ASN A 1 87 ? -17.115 -4.416 12.580 1.00 95.06 87 ASN A CA 1
ATOM 644 C C . ASN A 1 87 ? -16.150 -5.369 13.327 1.00 95.06 87 ASN A C 1
ATOM 646 O O . ASN A 1 87 ? -15.040 -5.648 12.870 1.00 95.06 87 ASN A O 1
ATOM 650 N N . ALA A 1 88 ? -16.549 -5.842 14.511 1.00 93.94 88 ALA A N 1
ATOM 651 C CA . ALA A 1 88 ? -15.703 -6.719 15.319 1.00 93.94 88 ALA A CA 1
ATOM 652 C C . ALA A 1 88 ? -15.376 -8.056 14.637 1.00 93.94 88 ALA A C 1
ATOM 654 O O . ALA A 1 88 ? -14.232 -8.501 14.726 1.00 93.94 88 ALA A O 1
ATOM 655 N N . ASP A 1 89 ? -16.337 -8.640 13.923 1.00 96.69 89 ASP A N 1
ATOM 656 C CA . ASP A 1 89 ? -16.176 -9.911 13.219 1.00 96.69 89 ASP A CA 1
ATOM 657 C C . ASP A 1 89 ? -15.258 -9.752 11.995 1.00 96.69 89 ASP A C 1
ATOM 659 O O . ASP A 1 89 ? -14.374 -10.580 11.788 1.00 96.69 89 ASP A O 1
ATOM 663 N N . ASP A 1 90 ? -15.387 -8.656 11.236 1.00 95.62 90 ASP A N 1
ATOM 664 C CA . ASP A 1 90 ? -14.514 -8.361 10.084 1.00 95.62 90 ASP A CA 1
ATOM 665 C C . ASP A 1 90 ? -13.051 -8.174 10.522 1.00 95.62 90 ASP A C 1
ATOM 667 O O . ASP A 1 90 ? -12.113 -8.661 9.885 1.00 95.62 90 ASP A O 1
ATOM 671 N N . ASN A 1 91 ? -12.849 -7.455 11.631 1.00 96.81 91 ASN A N 1
ATOM 672 C CA . ASN A 1 91 ? -11.518 -7.212 12.182 1.00 96.81 91 ASN A CA 1
ATOM 673 C C . ASN A 1 91 ? -10.916 -8.495 12.771 1.00 96.81 91 ASN A C 1
ATOM 675 O O . ASN A 1 91 ? -9.707 -8.700 12.664 1.00 96.81 91 ASN A O 1
ATOM 679 N N . LEU A 1 92 ? -11.745 -9.354 13.376 1.00 97.62 92 LEU A N 1
ATOM 680 C CA . LEU A 1 92 ? -11.324 -10.663 13.869 1.00 97.62 92 LEU A CA 1
ATOM 681 C C . LEU A 1 92 ? -10.910 -11.577 12.716 1.00 97.62 92 LEU A C 1
ATOM 683 O O . LEU A 1 92 ? -9.842 -12.169 12.791 1.00 97.62 92 LEU A O 1
ATOM 687 N N . ALA A 1 93 ? -11.688 -11.633 11.633 1.00 97.75 93 ALA A N 1
ATOM 688 C CA . ALA A 1 93 ? -11.353 -12.439 10.460 1.00 97.75 93 ALA A CA 1
ATOM 689 C C . ALA A 1 93 ? -9.988 -12.055 9.866 1.00 97.75 93 ALA A C 1
ATOM 691 O O . ALA A 1 93 ? -9.171 -12.925 9.576 1.00 97.75 93 ALA A O 1
ATOM 692 N N . PHE A 1 94 ? -9.704 -10.755 9.753 1.00 97.31 94 PHE A N 1
ATOM 693 C CA . PHE A 1 94 ? -8.409 -10.270 9.269 1.00 97.31 94 PHE A CA 1
ATOM 694 C C . PHE A 1 94 ? -7.256 -10.594 10.227 1.00 97.31 94 PHE A C 1
ATOM 696 O O . PHE A 1 94 ? -6.163 -10.960 9.792 1.00 97.31 94 PHE A O 1
ATOM 703 N N . LEU A 1 95 ? -7.489 -10.480 11.540 1.00 97.50 95 LEU A N 1
ATOM 704 C CA . LEU A 1 95 ? -6.508 -10.881 12.546 1.00 97.50 95 LEU A CA 1
ATOM 705 C C . LEU A 1 95 ? -6.230 -12.389 12.490 1.00 97.50 95 LEU A C 1
ATOM 707 O O . LEU A 1 95 ? -5.070 -12.785 12.551 1.00 97.50 95 LEU A O 1
ATOM 711 N N . ASP A 1 96 ? -7.259 -13.219 12.340 1.00 97.62 96 ASP A N 1
ATOM 712 C CA . ASP A 1 96 ? -7.118 -14.671 12.219 1.00 97.62 96 ASP A CA 1
ATOM 713 C C . ASP A 1 96 ? -6.402 -15.067 10.919 1.00 97.62 96 ASP A C 1
ATOM 715 O O . ASP A 1 96 ? -5.619 -16.016 10.908 1.00 97.62 96 ASP A O 1
ATOM 719 N N . GLU A 1 97 ? -6.599 -14.339 9.821 1.00 97.62 97 GLU A N 1
ATOM 720 C CA . GLU A 1 97 ? -5.886 -14.603 8.569 1.00 97.62 97 GLU A CA 1
ATOM 721 C C . GLU A 1 97 ? -4.394 -14.243 8.664 1.00 97.62 97 GLU A C 1
ATOM 723 O O . GLU A 1 97 ? -3.533 -15.015 8.236 1.00 97.62 97 GLU A O 1
ATOM 728 N N . HIS A 1 98 ? -4.070 -13.087 9.248 1.00 97.00 98 HIS A N 1
ATOM 729 C CA . HIS A 1 98 ? -2.713 -12.532 9.206 1.00 97.00 98 HIS A CA 1
ATOM 730 C C . HIS A 1 98 ? -1.898 -12.714 10.490 1.00 97.00 98 HIS A C 1
ATOM 732 O O . HIS A 1 98 ? -0.688 -12.492 10.471 1.00 97.00 98 HIS A O 1
ATOM 738 N N . GLN A 1 99 ? -2.522 -13.140 11.591 1.00 96.56 99 GLN A N 1
ATOM 739 C CA . GLN A 1 99 ? -1.944 -13.453 12.911 1.00 96.56 99 GLN A CA 1
ATOM 740 C C . GLN A 1 99 ? -1.313 -12.271 13.673 1.00 96.56 99 GLN A C 1
ATOM 742 O O . GLN A 1 99 ? -1.311 -12.254 14.906 1.00 96.56 99 GLN A O 1
ATOM 747 N N . ARG A 1 100 ? -0.748 -11.288 12.967 1.00 96.88 100 ARG A N 1
ATOM 748 C CA . ARG A 1 100 ? -0.145 -10.070 13.514 1.00 96.88 100 ARG A CA 1
ATOM 749 C C . ARG A 1 100 ? -0.579 -8.892 12.654 1.00 96.88 100 ARG A C 1
ATOM 751 O O . ARG A 1 100 ? -0.417 -8.920 11.434 1.00 96.88 100 ARG A O 1
ATOM 758 N N . VAL A 1 101 ? -1.115 -7.853 13.285 1.00 97.00 101 VAL A N 1
ATOM 759 C CA . VAL A 1 101 ? -1.746 -6.725 12.587 1.00 97.00 101 VAL A CA 1
ATOM 760 C C . VAL A 1 101 ? -1.180 -5.389 13.061 1.00 97.00 101 VAL A C 1
ATOM 762 O O . VAL A 1 101 ? -0.815 -5.214 14.223 1.00 97.00 101 VAL A O 1
ATOM 765 N N . VAL A 1 102 ? -1.113 -4.432 12.143 1.00 96.44 102 VAL A N 1
ATOM 766 C CA . VAL A 1 102 ? -0.905 -3.008 12.397 1.00 96.44 102 VAL A CA 1
ATOM 767 C C . VAL A 1 102 ? -2.239 -2.294 12.236 1.00 96.44 102 VAL A C 1
ATOM 769 O O . VAL A 1 102 ? -2.965 -2.546 11.282 1.00 96.44 102 VAL A O 1
ATOM 772 N N . VAL A 1 103 ? -2.555 -1.381 13.145 1.00 96.81 103 VAL A N 1
ATOM 773 C CA . VAL A 1 103 ? -3.694 -0.469 13.035 1.00 96.81 103 VAL A CA 1
ATOM 774 C C . VAL A 1 103 ? -3.167 0.947 12.875 1.00 96.81 103 VAL A C 1
ATOM 776 O O . VAL A 1 103 ? -2.306 1.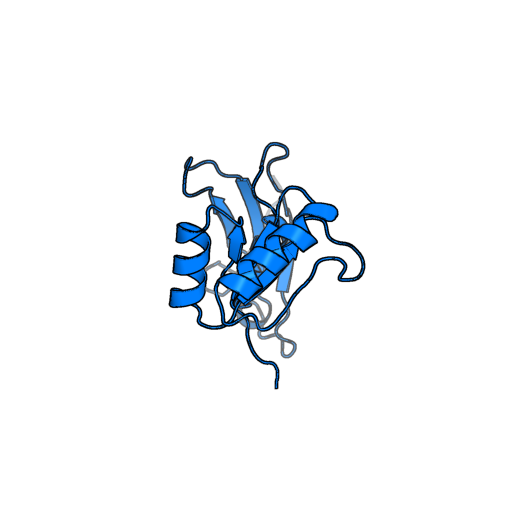369 13.648 1.00 96.81 103 VAL A O 1
ATOM 779 N N . LYS A 1 104 ? -3.681 1.695 11.895 1.00 94.19 104 LYS A N 1
ATOM 780 C CA . LYS A 1 104 ? -3.307 3.100 11.685 1.00 94.19 104 LYS A CA 1
ATOM 781 C C . LYS A 1 104 ? -4.465 3.944 11.144 1.00 94.19 104 LYS A C 1
ATOM 783 O O . LYS A 1 104 ? -5.297 3.416 10.407 1.00 94.19 104 LYS A O 1
ATOM 788 N N . PRO A 1 105 ? -4.536 5.246 11.467 1.00 92.75 105 PRO A N 1
ATOM 789 C CA . PRO A 1 105 ? -5.397 6.179 10.745 1.00 92.75 105 PRO A CA 1
ATOM 790 C C . PRO A 1 105 ? -5.006 6.214 9.262 1.00 92.75 105 PRO A C 1
ATOM 792 O O . PRO A 1 105 ? -3.830 6.039 8.937 1.00 92.75 105 PRO A O 1
ATOM 795 N N . VAL A 1 106 ? -5.975 6.444 8.374 1.00 87.12 106 VAL A N 1
ATOM 796 C CA . VAL A 1 106 ? -5.694 6.639 6.943 1.00 87.12 106 VAL A CA 1
ATOM 797 C C . VAL A 1 106 ? -4.839 7.889 6.734 1.00 87.12 106 VAL A C 1
ATOM 799 O O . VAL A 1 106 ? -3.767 7.796 6.143 1.00 87.12 106 VAL A O 1
ATOM 802 N N . ASP A 1 107 ? -5.289 9.027 7.262 1.00 81.56 107 ASP A N 1
ATOM 803 C CA . ASP A 1 107 ? -4.572 10.299 7.190 1.00 81.56 107 ASP A CA 1
ATOM 804 C C . ASP A 1 107 ? -3.890 10.591 8.541 1.00 81.56 107 ASP A C 1
ATOM 806 O O . ASP A 1 107 ? -4.31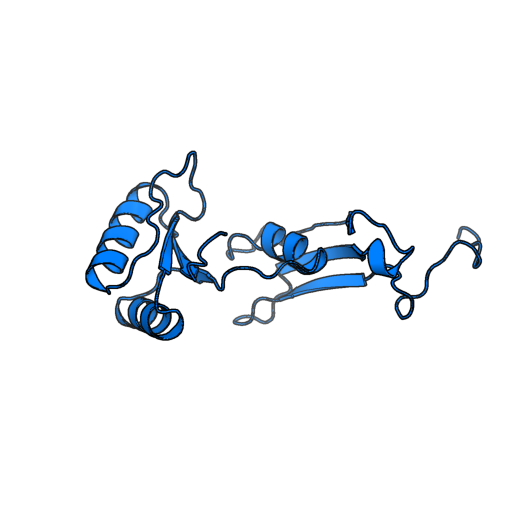8 11.440 9.324 1.00 81.56 107 ASP A O 1
ATOM 810 N N . GLY A 1 108 ? -2.845 9.818 8.857 1.00 70.25 108 GLY A N 1
ATOM 811 C CA . GLY A 1 108 ? -2.072 9.944 10.096 1.00 70.25 108 GLY A CA 1
ATOM 812 C C . GLY A 1 108 ? -0.741 10.675 9.906 1.00 70.25 108 GLY A C 1
ATOM 813 O O . GLY A 1 108 ? 0.072 10.292 9.071 1.00 70.25 108 GLY A O 1
ATOM 814 N N . GLU A 1 109 ? -0.468 11.676 10.743 1.00 70.75 109 GLU A N 1
ATOM 815 C CA . GLU A 1 109 ? 0.815 12.389 10.775 1.00 70.75 109 GLU A CA 1
ATOM 816 C C . GLU A 1 109 ? 1.697 11.895 11.933 1.00 70.75 109 GLU A C 1
ATOM 818 O O . GLU A 1 109 ? 1.217 11.600 13.030 1.00 70.75 109 GLU A O 1
ATOM 823 N N . GLN A 1 110 ? 3.014 11.827 11.712 1.00 75.88 110 GLN A N 1
ATOM 824 C CA . GLN A 1 110 ? 4.026 11.545 12.750 1.00 75.88 110 GLN A CA 1
ATOM 825 C C . GLN A 1 110 ? 3.795 10.256 13.574 1.00 75.88 110 GLN A C 1
ATOM 827 O O . GLN A 1 110 ? 4.214 10.167 14.728 1.00 75.88 110 GLN A O 1
ATOM 832 N N . GLY A 1 111 ? 3.129 9.249 13.000 1.00 77.00 111 GLY A N 1
ATOM 833 C CA . GLY A 1 111 ? 2.845 7.975 13.674 1.00 77.00 111 GLY A CA 1
ATOM 834 C C . GLY A 1 111 ? 1.765 8.048 14.761 1.00 77.00 111 GLY A C 1
ATOM 835 O O . GLY A 1 111 ? 1.598 7.095 15.524 1.00 77.00 111 GLY A O 1
ATOM 836 N N . GLN A 1 112 ? 1.019 9.152 14.859 1.00 84.50 112 GLN A N 1
ATOM 837 C CA . GLN A 1 112 ? -0.084 9.258 15.812 1.00 84.50 112 GLN A CA 1
ATOM 838 C C . GLN A 1 112 ? -1.207 8.274 15.465 1.00 84.50 112 GLN A C 1
ATOM 840 O O . GLN A 1 112 ? -1.579 8.111 14.307 1.00 84.50 112 GLN A O 1
ATOM 845 N N . GLY A 1 113 ? -1.728 7.587 16.483 1.00 85.75 113 GLY A N 1
ATOM 846 C CA . GLY A 1 113 ? -2.773 6.576 16.308 1.00 85.75 113 GLY A CA 1
ATOM 847 C C . GLY A 1 113 ? -2.292 5.249 15.712 1.00 85.75 113 GLY A C 1
ATOM 848 O O . GLY A 1 113 ? -3.117 4.360 15.527 1.00 85.75 113 GLY A O 1
ATOM 849 N N . VAL A 1 114 ? -0.992 5.087 15.441 1.00 92.88 114 VAL A N 1
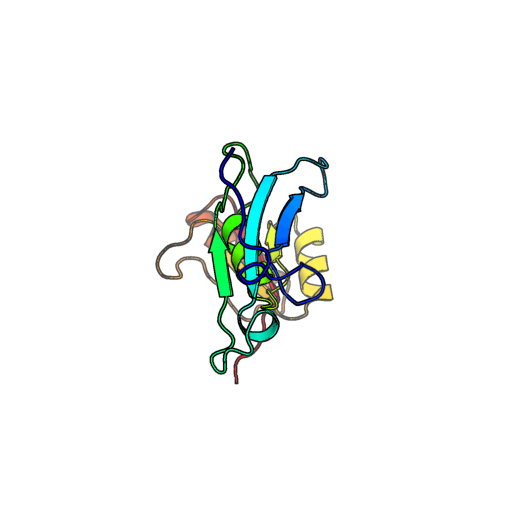ATOM 850 C CA . VAL A 1 114 ? -0.431 3.828 14.936 1.00 92.88 114 VAL A CA 1
ATOM 851 C C . VAL A 1 114 ? -0.191 2.853 16.088 1.00 92.88 114 VAL A C 1
ATOM 853 O O . VAL A 1 114 ? 0.401 3.201 17.111 1.00 92.88 114 VAL A O 1
ATOM 856 N N . ALA A 1 115 ? -0.624 1.610 15.913 1.00 95.38 115 ALA A N 1
ATOM 857 C CA . ALA A 1 115 ? -0.348 0.502 16.813 1.00 95.38 115 ALA A CA 1
ATOM 858 C C . ALA A 1 115 ? 0.136 -0.698 15.996 1.00 95.38 115 ALA A C 1
ATOM 860 O O . ALA A 1 115 ? -0.488 -1.064 15.008 1.00 95.38 115 ALA A O 1
ATOM 861 N N . VAL A 1 116 ? 1.258 -1.292 16.391 1.00 94.69 116 VAL A N 1
ATOM 862 C CA . VAL A 1 116 ? 1.935 -2.359 15.640 1.00 94.69 116 VAL A CA 1
ATOM 863 C C . VAL A 1 116 ? 1.944 -3.660 16.433 1.00 94.69 116 VAL A C 1
ATOM 865 O O . VAL A 1 116 ? 1.853 -3.629 17.658 1.00 94.69 116 VAL A O 1
ATOM 868 N N . ASP A 1 117 ? 2.106 -4.783 15.731 1.00 96.06 117 ASP A N 1
ATOM 869 C CA . ASP A 1 117 ? 2.219 -6.123 16.321 1.00 96.06 117 ASP A CA 1
ATOM 870 C C . ASP A 1 117 ? 1.052 -6.495 17.257 1.00 96.06 117 ASP A C 1
ATOM 872 O O . ASP A 1 117 ? 1.233 -7.036 18.348 1.00 96.06 117 ASP A O 1
ATOM 876 N N . LEU A 1 118 ? -0.170 -6.184 16.831 1.00 97.19 118 LEU A N 1
ATOM 877 C CA . LEU A 1 118 ? -1.382 -6.563 17.546 1.00 97.19 118 LEU A CA 1
ATOM 878 C C . LEU A 1 118 ? -1.712 -8.024 17.250 1.00 97.19 118 LEU A C 1
ATOM 880 O O . LEU A 1 118 ? -1.685 -8.446 16.093 1.00 97.19 118 LEU A O 1
ATOM 884 N N . ARG A 1 119 ? -2.015 -8.789 18.302 1.00 97.62 119 ARG A N 1
ATOM 885 C CA . ARG A 1 119 ? -2.206 -10.252 18.230 1.00 97.62 119 ARG A CA 1
ATOM 886 C C . ARG A 1 119 ? -3.512 -10.740 18.841 1.00 97.62 119 ARG A C 1
ATOM 888 O O . ARG A 1 119 ? -3.805 -11.928 18.784 1.00 97.62 119 ARG A O 1
ATOM 895 N N . THR A 1 120 ? -4.271 -9.848 19.468 1.00 97.69 120 THR A N 1
ATOM 896 C CA . THR A 1 120 ? -5.557 -10.176 20.083 1.00 97.69 120 THR A CA 1
ATOM 897 C C . THR A 1 120 ? -6.625 -9.231 19.563 1.00 97.69 120 THR A C 1
ATOM 899 O O . THR A 1 120 ? -6.341 -8.079 19.226 1.00 97.69 120 THR A O 1
ATOM 902 N N . ILE A 1 121 ? -7.862 -9.719 19.492 1.00 97.44 121 ILE A N 1
ATOM 903 C CA . ILE A 1 121 ? -8.972 -8.906 19.000 1.00 97.44 121 ILE A CA 1
ATOM 904 C C . ILE A 1 121 ? -9.243 -7.709 19.913 1.00 97.44 121 ILE A C 1
ATOM 906 O O . ILE A 1 121 ? -9.502 -6.620 19.412 1.00 97.44 121 ILE A O 1
ATOM 910 N N . ASP A 1 122 ? -9.092 -7.872 21.228 1.00 97.88 122 ASP A N 1
ATOM 911 C CA . ASP A 1 122 ? -9.273 -6.787 22.194 1.00 97.88 122 ASP A CA 1
ATOM 912 C C . ASP A 1 122 ? -8.266 -5.652 21.946 1.00 97.88 122 ASP A C 1
ATOM 914 O O . ASP A 1 122 ? -8.646 -4.478 21.905 1.00 97.88 122 ASP A O 1
ATOM 918 N N . ASP A 1 123 ? -6.998 -5.994 21.684 1.00 97.75 123 ASP A N 1
ATOM 919 C CA . ASP A 1 123 ? -5.961 -5.010 21.356 1.00 97.75 123 ASP A CA 1
ATOM 920 C C . ASP A 1 123 ? -6.236 -4.312 20.018 1.00 97.75 123 ASP A C 1
ATOM 922 O O . ASP A 1 123 ? -6.043 -3.098 19.899 1.00 97.75 123 ASP A O 1
ATOM 926 N N . VAL A 1 124 ? -6.709 -5.059 19.012 1.00 97.75 124 VAL A N 1
ATOM 927 C CA . VAL A 1 124 ? -7.096 -4.507 17.704 1.00 97.75 124 VAL A CA 1
ATOM 928 C C . VAL A 1 124 ? -8.251 -3.521 17.859 1.00 97.75 124 VAL A C 1
ATOM 930 O O . VAL A 1 124 ? -8.150 -2.400 17.364 1.00 97.75 124 VAL A O 1
ATOM 933 N N . GLN A 1 125 ? -9.315 -3.874 18.584 1.00 97.50 125 GLN A N 1
ATOM 934 C CA . GLN A 1 125 ? -10.457 -2.977 18.795 1.00 97.50 125 GLN A 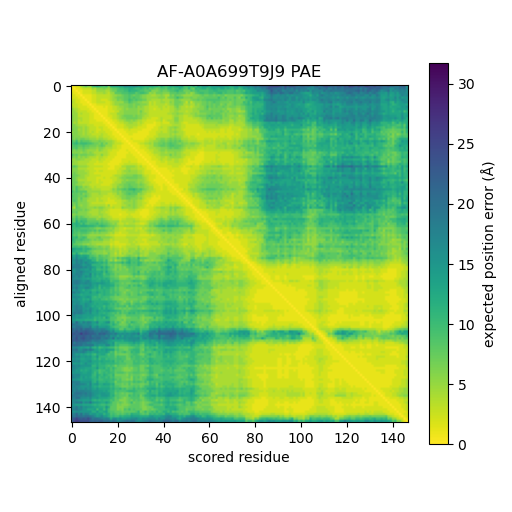CA 1
ATOM 935 C C . GLN A 1 125 ? -10.044 -1.712 19.553 1.00 97.50 125 GLN A C 1
ATOM 937 O O . GLN A 1 125 ? -10.339 -0.600 19.109 1.00 97.50 125 GLN A O 1
ATOM 942 N N . ALA A 1 126 ? -9.270 -1.855 20.632 1.00 97.50 126 ALA A N 1
ATOM 943 C CA . ALA A 1 126 ? -8.759 -0.715 21.387 1.00 97.50 126 ALA A CA 1
ATOM 944 C C . ALA A 1 126 ? -7.824 0.175 20.545 1.00 97.50 126 ALA A C 1
ATOM 946 O O . ALA A 1 126 ? -7.792 1.398 20.703 1.00 97.50 126 ALA A O 1
ATOM 947 N N . ALA A 1 127 ? -7.034 -0.405 19.639 1.00 97.19 127 ALA A N 1
ATOM 948 C CA . ALA A 1 127 ? -6.222 0.357 18.699 1.00 97.19 127 ALA A CA 1
ATOM 949 C C . ALA A 1 127 ? -7.073 1.100 17.664 1.00 97.19 127 ALA A C 1
ATOM 951 O O . ALA A 1 127 ? -6.800 2.270 17.402 1.00 97.19 127 ALA A O 1
ATOM 952 N N . VAL A 1 128 ? -8.121 0.469 17.127 1.00 97.06 128 VAL A N 1
ATOM 953 C CA . VAL A 1 128 ? -9.039 1.100 16.169 1.00 97.06 128 VAL A CA 1
ATOM 954 C C . VAL A 1 128 ? -9.747 2.294 16.806 1.00 97.06 128 VAL A C 1
ATOM 956 O O . VAL A 1 128 ? -9.804 3.362 16.201 1.00 97.06 128 VAL A O 1
ATOM 959 N N . GLU A 1 129 ? -10.231 2.163 18.041 1.00 96.25 129 GLU A N 1
ATOM 960 C CA . GLU A 1 129 ? -10.852 3.275 18.770 1.00 96.25 129 GLU A CA 1
ATOM 961 C C . GLU A 1 129 ? -9.887 4.444 18.995 1.00 96.25 129 GLU A C 1
ATOM 963 O O . GLU A 1 129 ? -10.267 5.602 18.811 1.00 96.25 129 GLU A O 1
ATOM 968 N N . ARG A 1 130 ? -8.624 4.161 19.340 1.00 95.19 130 ARG A N 1
ATOM 969 C CA . ARG A 1 130 ? -7.590 5.198 19.481 1.00 95.19 130 ARG A CA 1
ATOM 970 C C . ARG A 1 130 ? -7.263 5.863 18.147 1.00 95.19 130 ARG A C 1
ATOM 972 O O . ARG A 1 130 ? -7.190 7.086 18.090 1.00 95.19 130 ARG A O 1
ATOM 979 N N . ALA A 1 131 ? -7.095 5.086 17.080 1.00 95.25 131 ALA A N 1
ATOM 980 C CA . ALA A 1 131 ? -6.820 5.603 15.742 1.00 95.25 131 ALA A CA 1
ATOM 981 C C . ALA A 1 131 ? -7.967 6.492 15.226 1.00 95.25 131 ALA A C 1
ATOM 983 O O . ALA A 1 131 ? -7.711 7.535 14.623 1.00 95.25 131 ALA A O 1
ATOM 984 N N . ARG A 1 132 ? -9.222 6.154 15.567 1.00 94.88 132 ARG A N 1
ATOM 985 C CA . ARG A 1 132 ? -10.419 6.946 15.230 1.00 94.88 132 ARG A CA 1
ATOM 986 C C . ARG A 1 132 ? -10.445 8.357 15.816 1.00 94.88 132 ARG A C 1
ATOM 988 O O . ARG A 1 132 ? -11.206 9.193 15.337 1.00 94.88 132 ARG A O 1
ATOM 995 N N . GLN A 1 133 ? -9.623 8.642 16.827 1.00 93.31 133 GLN A N 1
ATOM 996 C CA . GLN A 1 133 ? -9.471 9.999 17.363 1.00 93.31 133 GLN A CA 1
ATOM 997 C C . GLN A 1 133 ? -8.721 10.931 16.399 1.00 93.31 133 GLN A C 1
ATOM 999 O O . GLN A 1 133 ? -8.843 12.148 16.525 1.00 93.31 133 GLN A O 1
ATOM 1004 N N . PHE A 1 134 ? -7.965 10.367 15.453 1.00 91.38 134 PHE A N 1
ATOM 1005 C CA . PHE A 1 134 ? -7.165 11.106 14.476 1.00 91.38 134 PHE A CA 1
ATOM 1006 C C . PHE A 1 134 ? -7.812 11.107 13.087 1.00 91.38 134 PHE A C 1
ATOM 1008 O O . PHE A 1 134 ? -7.840 12.147 12.437 1.00 91.38 134 PHE A O 1
ATOM 1015 N N . ASP A 1 135 ? -8.395 9.982 12.662 1.00 89.62 135 ASP A N 1
ATOM 1016 C CA . ASP A 1 135 ? -9.168 9.877 11.419 1.00 89.62 135 ASP A CA 1
ATOM 1017 C C . ASP A 1 135 ? -10.332 8.897 11.602 1.00 89.62 135 ASP A C 1
ATOM 1019 O O . ASP A 1 135 ? -10.156 7.779 12.077 1.00 89.62 135 ASP A O 1
ATOM 1023 N N . SER A 1 136 ? -11.529 9.289 11.167 1.00 89.44 136 SER A N 1
ATOM 1024 C CA . SER A 1 136 ? -12.702 8.407 11.101 1.00 89.44 136 SER A CA 1
ATOM 1025 C C . SER A 1 136 ? -12.460 7.092 10.340 1.00 89.44 136 SER A C 1
ATOM 1027 O O . SER A 1 136 ? -13.104 6.082 10.636 1.00 89.44 136 SER A O 1
ATOM 1029 N N . ARG A 1 137 ? -11.536 7.096 9.373 1.00 92.06 137 ARG A N 1
ATOM 1030 C CA . ARG A 1 137 ? -11.110 5.942 8.585 1.00 92.06 137 ARG A CA 1
ATOM 1031 C C . ARG A 1 137 ? -9.820 5.376 9.169 1.00 92.06 137 ARG A C 1
ATOM 1033 O O . ARG A 1 137 ? -8.805 6.060 9.273 1.00 92.06 137 ARG A O 1
ATOM 1040 N N . VAL A 1 138 ? -9.857 4.092 9.500 1.00 94.44 138 VAL A N 1
ATOM 1041 C CA . VAL A 1 138 ? -8.733 3.358 10.085 1.00 94.44 138 VAL A CA 1
ATOM 1042 C C . VAL A 1 138 ? -8.423 2.154 9.208 1.00 94.44 138 VAL A C 1
ATOM 1044 O O . VAL A 1 138 ? -9.344 1.485 8.743 1.00 94.44 138 VAL A O 1
ATOM 1047 N N . LEU A 1 139 ? -7.141 1.892 8.982 1.00 93.81 139 LEU A N 1
ATOM 1048 C CA . LEU A 1 139 ? -6.627 0.735 8.262 1.00 93.81 139 LEU A CA 1
ATOM 1049 C C . LEU A 1 139 ? -6.125 -0.327 9.236 1.00 93.81 139 LEU A C 1
ATOM 1051 O O . LEU A 1 139 ? -5.503 -0.008 10.252 1.00 93.81 139 LEU A O 1
ATOM 1055 N N . LEU A 1 140 ? -6.376 -1.581 8.878 1.00 96.19 140 LEU A N 1
ATOM 1056 C CA . LEU A 1 140 ? -5.683 -2.754 9.390 1.00 96.19 140 LEU A CA 1
ATOM 1057 C C . LEU A 1 140 ? -4.712 -3.212 8.305 1.00 96.19 140 LEU A C 1
ATOM 1059 O O . LEU A 1 140 ? -5.102 -3.321 7.144 1.00 96.19 140 LEU A O 1
ATOM 1063 N N . GLU A 1 141 ? -3.472 -3.500 8.678 1.00 94.56 141 GLU A N 1
ATOM 1064 C CA . GLU A 1 141 ? -2.444 -4.023 7.779 1.00 94.56 141 GLU A CA 1
ATOM 1065 C C . GLU A 1 141 ? -1.788 -5.261 8.381 1.00 94.56 141 GLU A C 1
ATOM 1067 O O . GLU A 1 141 ? -1.623 -5.364 9.594 1.00 94.56 141 GLU A O 1
ATOM 1072 N N . SER A 1 142 ? -1.379 -6.202 7.542 1.00 95.06 142 SER A N 1
ATOM 1073 C CA . SER A 1 142 ? -0.587 -7.356 7.980 1.00 95.06 142 SER A CA 1
ATOM 1074 C C . SER A 1 142 ? 0.799 -6.910 8.459 1.00 95.06 142 SER A C 1
ATOM 1076 O O . SER A 1 142 ? 1.532 -6.197 7.769 1.00 95.06 142 SER A O 1
ATOM 1078 N N . PHE A 1 143 ? 1.180 -7.325 9.666 1.00 93.62 143 PHE A N 1
ATOM 1079 C CA . PHE A 1 143 ? 2.485 -7.000 10.229 1.00 93.62 143 PHE A CA 1
ATOM 1080 C C . PHE A 1 143 ? 3.559 -7.935 9.666 1.00 93.62 143 PHE A C 1
ATOM 1082 O O . PHE A 1 143 ? 3.440 -9.157 9.744 1.00 93.62 143 PHE A O 1
ATOM 1089 N N . HIS A 1 144 ? 4.647 -7.346 9.177 1.00 86.38 144 HIS A N 1
ATOM 1090 C CA . HIS A 1 144 ? 5.817 -8.065 8.688 1.00 86.38 144 HIS A CA 1
ATOM 1091 C C . HIS A 1 144 ? 7.039 -7.629 9.494 1.00 86.38 144 HIS A C 1
ATOM 1093 O O . HIS A 1 144 ? 7.331 -6.438 9.599 1.00 86.38 144 HIS A O 1
ATOM 1099 N N . GLU A 1 145 ? 7.734 -8.592 10.094 1.00 85.19 145 GLU A N 1
ATOM 1100 C CA . GLU A 1 145 ? 8.924 -8.323 10.899 1.00 85.19 145 GLU A CA 1
ATOM 1101 C C . GLU A 1 145 ? 10.109 -7.971 9.992 1.00 85.19 145 GLU A C 1
ATOM 1103 O O . GLU A 1 145 ? 10.364 -8.652 8.998 1.00 85.19 145 GLU A O 1
ATOM 1108 N N . GLY A 1 146 ? 10.806 -6.881 10.319 1.00 72.00 146 GLY A N 1
ATOM 1109 C CA . GLY A 1 146 ? 12.037 -6.490 9.634 1.00 72.00 146 GLY A CA 1
ATOM 1110 C C . GLY A 1 146 ? 13.219 -7.392 10.004 1.00 72.00 146 GLY A C 1
ATOM 1111 O O . GLY A 1 146 ? 13.168 -8.104 11.007 1.00 72.00 146 GLY A O 1
ATOM 1112 N N . LEU A 1 147 ? 14.277 -7.346 9.187 1.00 49.84 147 LEU A N 1
ATOM 1113 C CA . LEU A 1 147 ? 15.564 -8.009 9.446 1.00 49.84 147 LEU A CA 1
ATOM 1114 C C . LEU A 1 147 ? 16.426 -7.242 10.457 1.00 49.84 147 LEU A C 1
ATOM 1116 O O . LEU A 1 147 ? 16.391 -5.990 10.428 1.00 49.84 147 LEU A O 1
#

Solvent-accessible surface area (backbone atoms only — not comparable to full-atom values): 8557 Å² total; per-residue (Å²): 135,82,87,82,64,75,90,81,56,60,53,58,97,55,27,21,68,43,80,49,73,42,62,40,89,89,78,69,43,76,39,30,36,34,36,30,31,41,31,37,61,51,72,63,39,89,83,60,48,62,52,76,45,79,74,46,62,44,93,82,54,83,68,78,63,56,66,59,52,52,51,41,48,60,63,69,47,88,69,66,59,68,48,71,65,64,56,74,66,57,47,39,52,52,40,71,74,51,56,24,27,26,31,29,21,69,76,51,64,97,65,49,43,54,42,70,73,33,72,47,64,68,55,46,52,56,34,48,59,52,5,42,77,73,20,89,51,33,35,37,30,44,51,76,86,80,136

Organism: Tanacetum cinerariifolium (NCBI:txid118510)